Protein AF-V4Y0H3-F1 (afdb_monomer)

Radius of gyration: 27.34 Å; Cα contacts (8 Å, |Δi|>4): 198; chains: 1; bounding box: 73×101×38 Å

pLDDT: mean 78.34, std 15.77, range [44.75, 96.44]

Mean predicted aligned error: 13.71 Å

Solvent-accessible surface area (backbone atoms only — not comparable to full-atom values): 8461 Å² total; per-residue (Å²): 133,83,79,78,75,75,76,67,79,79,60,76,47,41,85,44,78,46,65,40,82,86,78,59,42,52,31,55,45,75,39,53,81,81,67,49,77,61,50,76,36,70,57,70,44,58,92,56,45,67,36,47,82,91,49,77,43,85,41,96,84,30,40,16,34,47,42,42,34,39,73,45,25,69,80,71,45,89,36,83,64,50,59,31,28,43,32,42,66,48,70,54,99,89,38,76,62,80,82,51,67,54,84,79,84,76,79,72,75,79,76,74,78,79,76,78,82,73,77,84,71,82,82,72,87,80,76,92,85,132

Secondary s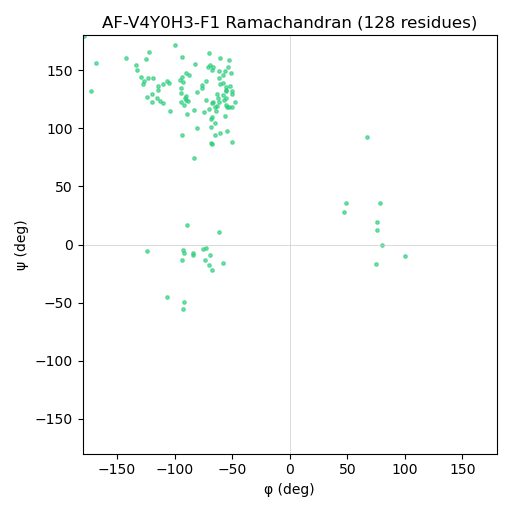tructure (DSSP, 8-state):
-----------S-EEEEEE-TTT--EEEEEE-TTPPEEEEESSPBTT--EE-TTS-TTSTT-SEEEEETTTSBTT-----S-EEEEEEPPEETTEEPPPPBP-------S-PSPPPPPPPPPPP-PPP--

Foldseek 3Di:
DDPPPPPPPPPQWDWDWDADPPPRAIFIATGHPPFAWDDKFLADFPPAAEDESPDPCVDPNHQWYKDQFQPRGDPSPPGPRRIIITGTFDDDPNDTDDTDHDDDDDPPPPDDDPDPDDPDDPDDDDDDDD

Structure (mmCIF, N/CA/C/O backbone):
data_AF-V4Y0H3-F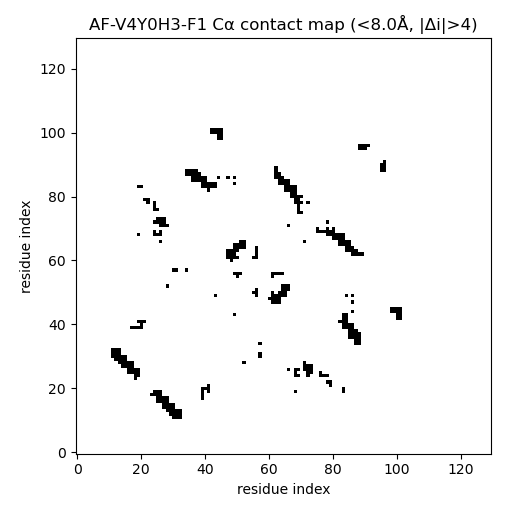1
#
_entry.id   AF-V4Y0H3-F1
#
loop_
_atom_site.group_PDB
_atom_site.id
_atom_site.type_symbol
_atom_site.label_atom_id
_atom_site.label_alt_id
_atom_site.label_comp_id
_atom_site.label_asym_id
_atom_site.label_entity_id
_atom_site.label_seq_id
_atom_site.pdbx_PDB_ins_code
_atom_site.Cartn_x
_atom_site.Cartn_y
_atom_site.Cartn_z
_atom_site.occupancy
_atom_site.B_iso_or_equiv
_atom_site.auth_seq_id
_atom_site.auth_comp_id
_atom_site.auth_asym_id
_atom_site.auth_atom_id
_atom_site.pdbx_PDB_model_num
ATOM 1 N N . MET A 1 1 ? -2.479 43.455 -11.623 1.00 47.72 1 MET A N 1
ATOM 2 C CA . MET A 1 1 ? -2.658 42.076 -12.118 1.00 47.72 1 MET A CA 1
ATOM 3 C C . MET A 1 1 ? -2.602 41.162 -10.905 1.00 47.72 1 MET A C 1
ATOM 5 O O . MET A 1 1 ? -1.520 41.024 -10.347 1.00 47.72 1 MET A O 1
ATOM 9 N N . PRO A 1 2 ? -3.741 40.672 -10.390 1.00 52.62 2 PRO A N 1
ATOM 10 C CA . PRO A 1 2 ? -3.728 39.744 -9.270 1.00 52.62 2 PRO A CA 1
ATOM 11 C C . PRO A 1 2 ? -3.104 38.430 -9.741 1.00 52.62 2 PRO A C 1
ATOM 13 O O . PRO A 1 2 ? -3.570 37.828 -10.706 1.00 52.62 2 PRO A O 1
ATOM 16 N N . VAL A 1 3 ? -2.025 38.011 -9.081 1.00 50.19 3 VAL A N 1
ATOM 17 C CA . VAL A 1 3 ? -1.524 36.643 -9.193 1.00 50.19 3 VAL A CA 1
ATOM 18 C C . VAL A 1 3 ? -2.621 35.773 -8.598 1.00 50.19 3 VAL A C 1
ATOM 20 O O . VAL A 1 3 ? -2.835 35.787 -7.386 1.00 50.19 3 VAL A O 1
ATOM 23 N N . ALA A 1 4 ? -3.376 35.097 -9.461 1.00 46.03 4 ALA A N 1
ATOM 24 C CA . ALA A 1 4 ? -4.304 34.065 -9.048 1.00 46.03 4 ALA A CA 1
ATOM 25 C C . ALA A 1 4 ? -3.472 32.980 -8.364 1.00 46.03 4 ALA A C 1
ATOM 27 O O . ALA A 1 4 ? -2.839 32.147 -9.009 1.00 46.03 4 ALA A O 1
ATOM 28 N N . ARG A 1 5 ? -3.409 33.055 -7.036 1.00 49.62 5 ARG A N 1
ATOM 29 C CA . ARG A 1 5 ? -2.937 31.971 -6.193 1.00 49.62 5 ARG A CA 1
ATOM 30 C C . ARG A 1 5 ? -3.969 30.871 -6.401 1.00 49.62 5 ARG A C 1
ATOM 32 O O . ARG A 1 5 ? -5.055 30.947 -5.835 1.00 49.62 5 ARG A O 1
ATOM 39 N N . LEU A 1 6 ? -3.678 29.963 -7.332 1.00 50.47 6 LEU A N 1
ATOM 40 C CA . LEU A 1 6 ? -4.463 28.764 -7.578 1.00 50.47 6 LEU A CA 1
ATOM 41 C C . LEU A 1 6 ? -4.566 28.040 -6.237 1.00 50.47 6 LEU A C 1
ATOM 43 O O . LEU A 1 6 ? -3.629 27.377 -5.799 1.00 50.47 6 LEU A O 1
ATOM 47 N N . LEU A 1 7 ? -5.685 28.247 -5.549 1.00 52.78 7 LEU A N 1
ATOM 48 C CA . LEU A 1 7 ? -6.157 27.342 -4.525 1.00 52.78 7 LEU A CA 1
ATOM 49 C C . LEU A 1 7 ? -6.553 26.088 -5.299 1.00 52.78 7 LEU A C 1
ATOM 51 O O . LEU A 1 7 ? -7.681 25.977 -5.776 1.00 52.78 7 LEU A O 1
ATOM 55 N N . LEU A 1 8 ? -5.581 25.201 -5.520 1.00 52.84 8 LEU A N 1
ATOM 56 C CA . LEU A 1 8 ? -5.884 23.808 -5.810 1.00 52.84 8 LEU A CA 1
ATOM 57 C C . LEU A 1 8 ? -6.857 23.368 -4.703 1.00 52.84 8 LEU A C 1
ATOM 59 O O . LEU A 1 8 ? -6.582 23.675 -3.537 1.00 52.84 8 LEU A O 1
ATOM 63 N N . PRO A 1 9 ? -8.008 22.751 -5.018 1.00 52.09 9 PRO A N 1
ATOM 64 C CA . PRO A 1 9 ? -8.809 22.133 -3.975 1.00 52.09 9 PRO A CA 1
ATOM 65 C C . PRO A 1 9 ? -7.867 21.175 -3.247 1.00 52.09 9 PRO A C 1
ATOM 67 O O . PRO A 1 9 ? -7.295 20.292 -3.879 1.00 52.09 9 PRO A O 1
ATOM 70 N N . VAL A 1 10 ? -7.627 21.399 -1.956 1.00 52.66 10 VAL A N 1
ATOM 71 C CA . VAL A 1 10 ? -6.983 20.386 -1.122 1.00 52.66 10 VAL A CA 1
ATOM 72 C C . VAL A 1 10 ? -8.011 19.268 -1.031 1.00 52.66 10 VAL A C 1
ATOM 74 O O . VAL A 1 10 ? -8.887 19.271 -0.175 1.00 52.66 10 VAL A O 1
ATOM 77 N N . THR A 1 11 ? -7.991 18.367 -2.005 1.00 58.31 11 THR A N 1
ATOM 78 C CA . THR A 1 11 ? -8.284 16.971 -1.725 1.00 58.31 11 THR A CA 1
ATOM 79 C C . THR A 1 11 ? -7.299 16.597 -0.628 1.00 58.31 11 THR A C 1
ATOM 81 O O . THR A 1 11 ? -6.110 16.853 -0.805 1.00 58.31 11 THR A O 1
ATOM 84 N N . ASP A 1 12 ? -7.760 16.069 0.503 1.00 76.88 12 ASP A N 1
ATOM 85 C CA . ASP A 1 12 ? -6.937 15.748 1.685 1.00 76.88 12 ASP A CA 1
ATOM 86 C C . ASP A 1 12 ? -5.842 14.695 1.404 1.00 76.88 12 ASP A C 1
ATOM 88 O O . ASP A 1 12 ? -5.205 14.191 2.304 1.00 76.88 12 ASP A O 1
ATOM 92 N N . ARG A 1 13 ? -5.595 14.358 0.138 1.00 85.38 13 ARG A N 1
ATOM 93 C CA . ARG A 1 13 ? -4.656 13.350 -0.323 1.00 85.38 13 ARG A CA 1
ATOM 94 C C . ARG A 1 13 ? -3.313 13.979 -0.689 1.00 85.38 13 ARG A C 1
ATOM 96 O O . ARG A 1 13 ? -3.247 15.059 -1.279 1.00 85.38 13 ARG A O 1
ATOM 103 N N . VAL A 1 14 ? -2.237 13.276 -0.364 1.00 89.69 14 VAL A N 1
ATOM 104 C CA . VAL A 1 14 ? -0.854 13.623 -0.678 1.00 89.69 14 VAL A CA 1
ATOM 105 C C . VAL A 1 14 ? -0.224 12.541 -1.564 1.00 89.69 14 VAL A C 1
ATOM 107 O O . VAL A 1 14 ? -0.493 11.353 -1.365 1.00 89.69 14 VAL A O 1
ATOM 110 N N . PRO A 1 15 ? 0.632 12.915 -2.533 1.00 90.56 15 PRO A N 1
ATOM 111 C CA . PRO A 1 15 ? 1.408 11.946 -3.297 1.00 90.56 15 PRO A CA 1
ATOM 112 C C . PRO A 1 15 ? 2.420 11.255 -2.383 1.00 90.56 15 PRO A C 1
ATOM 114 O O . PRO A 1 15 ? 3.279 11.912 -1.787 1.00 90.56 15 PRO A O 1
ATOM 117 N N . VAL A 1 16 ? 2.359 9.929 -2.313 1.00 92.12 16 VAL A N 1
ATOM 118 C CA . VAL A 1 16 ? 3.359 9.091 -1.646 1.00 92.12 16 VAL A CA 1
ATOM 119 C C . VAL A 1 16 ? 3.911 8.082 -2.637 1.00 92.12 16 VAL A C 1
ATOM 121 O O . VAL A 1 16 ? 3.191 7.576 -3.494 1.00 92.12 16 VAL A O 1
ATOM 124 N N . THR A 1 17 ? 5.207 7.803 -2.527 1.00 91.56 17 THR A N 1
ATOM 125 C CA . THR A 1 17 ? 5.901 6.872 -3.414 1.00 91.56 17 THR A CA 1
ATOM 126 C C . THR A 1 17 ? 6.225 5.562 -2.709 1.00 91.56 17 THR A C 1
ATOM 128 O O . THR A 1 17 ? 6.627 5.554 -1.545 1.00 91.56 17 THR A O 1
ATOM 131 N N . TYR A 1 18 ? 6.074 4.456 -3.433 1.00 92.44 18 TYR A N 1
ATOM 132 C CA . TYR A 1 18 ? 6.344 3.103 -2.955 1.00 92.44 18 TYR A CA 1
ATOM 133 C C . TYR A 1 18 ? 7.247 2.359 -3.927 1.00 92.44 18 TYR A C 1
ATOM 135 O O . TYR A 1 18 ? 7.132 2.504 -5.142 1.00 92.44 18 TYR A O 1
ATOM 143 N N . HIS A 1 19 ? 8.134 1.529 -3.384 1.00 92.69 19 HIS A N 1
ATOM 144 C CA . HIS A 1 19 ? 9.040 0.717 -4.185 1.00 92.69 19 HIS A CA 1
ATOM 145 C C . HIS A 1 19 ? 8.456 -0.670 -4.426 1.00 92.69 19 HIS A C 1
ATOM 147 O O . HIS A 1 19 ? 8.089 -1.369 -3.481 1.00 92.69 19 HIS A O 1
ATOM 153 N N . CYS A 1 20 ? 8.451 -1.097 -5.686 1.00 92.06 20 CYS A N 1
ATOM 154 C CA . CYS A 1 20 ? 8.140 -2.467 -6.046 1.00 92.06 20 CYS A CA 1
ATOM 155 C C . CYS A 1 20 ? 9.177 -3.414 -5.407 1.00 92.06 20 CYS A C 1
ATOM 157 O O . CYS A 1 20 ? 10.372 -3.297 -5.700 1.00 92.06 20 CYS A O 1
ATOM 159 N N . PRO A 1 21 ? 8.757 -4.398 -4.594 1.00 91.75 21 PRO A N 1
ATOM 160 C CA . PRO A 1 21 ? 9.668 -5.329 -3.926 1.00 91.75 21 PRO A CA 1
ATOM 161 C C . PRO A 1 21 ? 10.362 -6.307 -4.889 1.00 91.75 21 PRO A C 1
ATOM 163 O O . PRO A 1 21 ? 11.269 -7.028 -4.479 1.00 91.75 21 PRO A O 1
ATOM 166 N N . ARG A 1 22 ? 9.950 -6.353 -6.166 1.00 89.00 22 ARG A N 1
ATOM 167 C CA . ARG A 1 22 ? 10.535 -7.227 -7.195 1.00 89.00 22 ARG A CA 1
ATOM 168 C C . ARG A 1 22 ? 11.664 -6.562 -7.977 1.00 89.00 22 ARG A C 1
ATOM 170 O O . ARG A 1 22 ? 12.719 -7.164 -8.134 1.00 89.00 22 ARG A O 1
ATOM 177 N N . CYS A 1 23 ? 11.443 -5.350 -8.487 1.00 91.00 23 CYS A N 1
ATOM 178 C CA . CYS A 1 23 ? 12.394 -4.670 -9.377 1.00 91.00 23 CYS A CA 1
ATOM 179 C C . CYS A 1 23 ? 12.843 -3.284 -8.889 1.00 91.00 23 CYS A C 1
ATOM 181 O O . CYS A 1 23 ? 13.716 -2.681 -9.506 1.00 91.00 23 CYS A O 1
ATOM 183 N N . GLY A 1 24 ? 12.271 -2.765 -7.797 1.00 88.62 24 GLY A N 1
ATOM 184 C CA . GLY A 1 24 ? 12.613 -1.456 -7.234 1.00 88.62 24 GLY A CA 1
ATOM 185 C C . GLY A 1 24 ? 11.979 -0.249 -7.934 1.00 88.62 24 GLY A C 1
ATOM 186 O O . GLY A 1 24 ? 12.201 0.876 -7.481 1.00 88.62 24 GLY A O 1
ATOM 187 N N . ALA A 1 25 ? 11.184 -0.461 -8.993 1.00 90.44 25 ALA A N 1
ATOM 188 C CA . ALA A 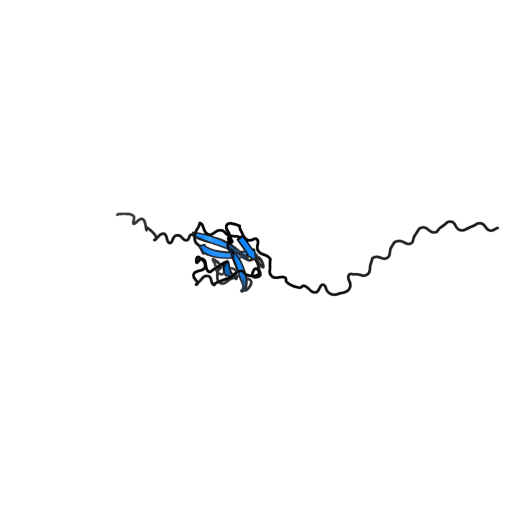1 25 ? 10.431 0.602 -9.662 1.00 90.44 25 ALA A CA 1
ATOM 189 C C . ALA A 1 25 ? 9.521 1.357 -8.678 1.00 90.44 25 ALA A C 1
ATOM 191 O O . ALA A 1 25 ? 9.056 0.785 -7.690 1.00 90.44 25 ALA A O 1
ATOM 192 N N . VAL A 1 26 ? 9.289 2.644 -8.942 1.00 90.25 26 VAL A N 1
ATOM 193 C CA . VAL A 1 26 ? 8.595 3.551 -8.018 1.00 90.25 26 VAL A CA 1
ATOM 194 C C . VAL A 1 26 ? 7.168 3.807 -8.491 1.00 90.25 26 VAL A C 1
ATOM 196 O O . VAL A 1 26 ? 6.969 4.432 -9.532 1.00 90.25 26 VAL A O 1
ATOM 199 N N . ALA A 1 27 ? 6.188 3.355 -7.711 1.00 89.25 27 ALA A N 1
ATOM 200 C CA . ALA A 1 27 ? 4.784 3.717 -7.884 1.00 89.25 27 ALA A CA 1
ATOM 201 C C . ALA A 1 27 ? 4.439 4.970 -7.077 1.00 89.25 27 ALA A C 1
ATOM 203 O O . ALA A 1 27 ? 5.006 5.178 -6.002 1.00 89.25 27 ALA A O 1
ATOM 204 N N . GLU A 1 28 ? 3.512 5.786 -7.576 1.00 88.88 28 GLU A N 1
ATOM 205 C CA . GLU A 1 28 ? 2.965 6.939 -6.854 1.00 88.88 28 GLU A CA 1
ATOM 206 C C . GLU A 1 28 ? 1.480 6.707 -6.557 1.00 88.88 28 GLU A C 1
ATOM 208 O O . GLU A 1 28 ? 0.716 6.338 -7.443 1.00 88.88 28 GLU A O 1
ATOM 213 N N . LEU A 1 29 ? 1.065 6.960 -5.316 1.00 90.50 29 LEU A N 1
ATOM 214 C CA . LEU A 1 29 ? -0.321 6.853 -4.866 1.00 90.50 29 LEU A CA 1
ATOM 215 C C . LEU A 1 29 ? -0.756 8.150 -4.175 1.00 90.50 29 LEU A C 1
ATOM 217 O O . LEU A 1 29 ? -0.010 8.717 -3.377 1.00 90.50 29 LEU A O 1
ATOM 221 N N . GLN A 1 30 ? -1.978 8.603 -4.453 1.00 90.00 30 GLN A N 1
ATOM 222 C CA . GLN A 1 30 ? -2.568 9.806 -3.854 1.00 90.00 30 GLN A CA 1
ATOM 223 C C . GLN A 1 30 ? -3.395 9.449 -2.617 1.00 90.00 30 GLN A C 1
ATOM 225 O O . GLN A 1 30 ? -4.571 9.149 -2.756 1.00 90.00 30 GLN A O 1
ATOM 230 N N . ARG A 1 31 ? -2.846 9.504 -1.405 1.00 91.44 31 ARG A N 1
ATOM 231 C CA . ARG A 1 31 ? -3.532 9.004 -0.192 1.00 91.44 31 ARG A CA 1
ATOM 232 C C . ARG A 1 31 ? -3.668 10.032 0.921 1.00 91.44 31 ARG A C 1
ATOM 234 O O . ARG A 1 31 ? -2.878 10.968 0.986 1.00 91.44 31 ARG A O 1
ATOM 241 N N . ASP A 1 32 ? -4.598 9.810 1.834 1.00 89.62 32 ASP A N 1
ATOM 242 C CA . ASP A 1 32 ? -4.734 10.548 3.084 1.00 89.62 32 ASP A CA 1
ATOM 243 C C . ASP A 1 32 ? -3.412 10.508 3.897 1.00 89.62 32 ASP A C 1
ATOM 245 O O . ASP A 1 32 ? -2.782 9.447 4.037 1.00 89.62 32 ASP A O 1
ATOM 249 N N . PRO A 1 33 ? -2.934 11.657 4.412 1.00 89.44 33 PRO A N 1
ATOM 250 C CA . PRO A 1 33 ? -1.671 11.770 5.135 1.00 89.44 33 PRO A CA 1
ATOM 251 C C . PRO A 1 33 ? -1.690 11.098 6.514 1.00 89.44 33 PRO A C 1
ATOM 253 O O . PRO A 1 33 ? -0.621 10.860 7.081 1.00 89.44 33 PRO A O 1
ATOM 256 N N . TYR A 1 34 ? -2.864 10.813 7.075 1.00 86.38 34 TYR A N 1
ATOM 257 C CA . TYR A 1 34 ? -3.055 10.124 8.351 1.00 86.38 34 TYR A CA 1
ATOM 258 C C . TYR A 1 34 ? -3.248 8.616 8.194 1.00 86.38 34 TYR A C 1
ATOM 260 O O . TYR A 1 34 ? -3.120 7.889 9.184 1.00 86.38 34 TYR A O 1
ATOM 268 N N . LEU A 1 35 ? -3.496 8.129 6.976 1.00 89.75 35 LEU A N 1
ATOM 269 C CA . LEU A 1 35 ? -3.542 6.701 6.697 1.00 89.75 35 LEU A CA 1
ATOM 270 C C . LEU A 1 35 ? -2.151 6.091 6.912 1.00 89.75 35 LEU A C 1
ATOM 272 O O . LEU A 1 35 ? -1.169 6.479 6.271 1.00 89.75 35 LEU A O 1
ATOM 276 N N . ALA A 1 36 ? -2.055 5.163 7.863 1.00 91.69 36 ALA A N 1
ATOM 277 C CA . ALA A 1 36 ? -0.788 4.587 8.289 1.00 91.69 36 ALA A CA 1
ATOM 278 C C . ALA A 1 36 ? -0.445 3.334 7.477 1.00 91.69 36 ALA A C 1
ATOM 280 O O . ALA A 1 36 ? -1.216 2.374 7.438 1.00 91.69 36 ALA A O 1
ATOM 281 N N . ASP A 1 37 ? 0.752 3.317 6.890 1.00 93.06 37 ASP A N 1
ATOM 282 C CA . ASP A 1 37 ? 1.264 2.149 6.177 1.00 93.06 37 ASP A CA 1
ATOM 283 C C . ASP A 1 37 ? 1.729 1.072 7.162 1.00 93.06 37 ASP A C 1
ATOM 285 O O . ASP A 1 37 ? 2.423 1.348 8.146 1.00 93.06 37 ASP A O 1
ATOM 289 N N . GLN A 1 38 ? 1.388 -0.175 6.867 1.00 92.06 38 GLN A N 1
ATOM 290 C CA . GLN A 1 38 ? 1.877 -1.348 7.580 1.00 92.06 38 GLN A CA 1
ATOM 291 C C . GLN A 1 38 ? 3.120 -1.921 6.899 1.00 92.06 38 GLN A C 1
ATOM 293 O O . GLN A 1 38 ? 4.150 -2.114 7.545 1.00 92.06 38 GLN A O 1
ATOM 298 N N . SER A 1 39 ? 3.007 -2.232 5.607 1.00 92.75 39 SER A N 1
ATOM 299 C CA . SER A 1 39 ? 4.042 -2.927 4.840 1.00 92.75 39 SER A CA 1
ATOM 300 C C . SER A 1 39 ? 3.760 -2.882 3.342 1.00 92.75 39 SER A C 1
ATOM 302 O O . SER A 1 39 ? 2.607 -2.793 2.924 1.00 92.75 39 SER A O 1
ATOM 304 N N . VAL A 1 40 ? 4.820 -3.025 2.544 1.00 94.31 40 VAL A N 1
ATOM 305 C CA . VAL A 1 40 ? 4.745 -3.264 1.097 1.00 94.31 40 VAL A CA 1
ATOM 306 C C . VAL A 1 40 ? 5.268 -4.668 0.812 1.00 94.31 40 VAL A C 1
ATOM 308 O O . VAL A 1 40 ? 6.399 -4.986 1.185 1.00 94.31 40 VAL A O 1
ATOM 311 N N . THR A 1 41 ? 4.463 -5.509 0.167 1.00 92.81 41 THR A N 1
ATOM 312 C CA . THR A 1 41 ? 4.766 -6.930 -0.051 1.00 92.81 41 THR A CA 1
ATOM 313 C C . THR A 1 41 ? 4.515 -7.360 -1.500 1.00 92.81 41 THR A C 1
ATOM 315 O O . THR A 1 41 ? 3.654 -6.804 -2.180 1.00 92.81 41 THR A O 1
ATOM 318 N N . PRO A 1 42 ? 5.264 -8.353 -2.017 1.00 92.62 42 PRO A N 1
ATOM 319 C CA . PRO A 1 42 ? 5.024 -8.907 -3.353 1.00 92.62 42 PRO A CA 1
ATOM 320 C C . PRO A 1 42 ? 3.776 -9.799 -3.431 1.00 92.62 42 PRO A C 1
ATOM 322 O O . PRO A 1 42 ? 3.353 -10.144 -4.528 1.00 92.62 42 PRO A O 1
ATOM 325 N N . TYR A 1 43 ? 3.222 -10.193 -2.285 1.00 89.69 43 TYR A N 1
ATOM 326 C CA . TYR A 1 43 ? 2.067 -11.079 -2.155 1.00 89.69 43 TYR A CA 1
ATOM 327 C C . TYR A 1 43 ? 1.077 -10.486 -1.142 1.00 89.69 43 TYR A C 1
ATOM 329 O O . TYR A 1 43 ? 1.518 -9.727 -0.267 1.00 89.69 43 TYR A O 1
ATOM 337 N N . PRO A 1 44 ? -0.223 -10.812 -1.236 1.00 91.00 44 PRO A N 1
ATOM 338 C CA . PRO A 1 44 ? -1.210 -10.354 -0.265 1.00 91.00 44 PRO A CA 1
ATOM 339 C C . PRO A 1 44 ? -0.958 -10.972 1.121 1.00 91.00 44 PRO A C 1
ATOM 341 O O . PRO A 1 44 ? -0.379 -12.053 1.252 1.00 91.00 44 PRO A O 1
ATOM 344 N N . LEU A 1 45 ? -1.371 -10.262 2.170 1.00 89.25 45 LEU A N 1
ATOM 345 C CA . LEU A 1 45 ? -1.326 -10.750 3.550 1.00 89.25 45 LEU A CA 1
ATOM 346 C C . LEU A 1 45 ? -2.606 -11.522 3.879 1.00 89.25 45 LEU A C 1
ATOM 348 O O . LEU A 1 45 ? -3.693 -11.182 3.404 1.00 89.25 45 LEU A O 1
ATOM 352 N N . ALA A 1 46 ? -2.483 -12.559 4.708 1.00 88.50 46 ALA A N 1
ATOM 353 C CA . ALA A 1 46 ? -3.597 -13.441 5.025 1.00 88.50 46 ALA A CA 1
ATOM 354 C C . ALA A 1 46 ? -4.708 -12.668 5.749 1.00 88.50 46 ALA A C 1
ATOM 356 O O . ALA A 1 46 ? -4.505 -12.140 6.842 1.00 88.50 46 ALA A O 1
ATOM 357 N N . GLY A 1 47 ? -5.902 -12.620 5.155 1.00 87.69 47 GLY A N 1
ATOM 358 C CA . GLY A 1 47 ? -7.051 -11.928 5.744 1.00 87.69 47 GLY A CA 1
ATOM 359 C C . GLY A 1 47 ? -7.005 -10.399 5.645 1.00 87.69 47 GLY A C 1
ATOM 360 O O . GLY A 1 47 ? -7.698 -9.746 6.424 1.00 87.69 47 GLY A O 1
ATOM 361 N N . TRP A 1 48 ? -6.204 -9.838 4.731 1.00 92.19 48 TRP A N 1
ATOM 362 C CA . TRP A 1 48 ? -6.295 -8.438 4.300 1.00 92.19 48 TRP A CA 1
ATOM 363 C C . TRP A 1 48 ? -7.167 -8.330 3.045 1.00 92.19 48 TRP A C 1
ATOM 365 O O . TRP A 1 48 ? -7.006 -9.101 2.097 1.00 92.19 48 TRP A O 1
ATOM 375 N N . HIS A 1 49 ? -8.071 -7.356 3.023 1.00 93.56 49 HIS A N 1
ATOM 376 C CA . HIS A 1 49 ? -8.846 -6.989 1.845 1.00 93.56 49 HIS A CA 1
ATOM 377 C C . HIS A 1 49 ? -8.144 -5.875 1.054 1.00 93.56 49 HIS A C 1
ATOM 379 O O . HIS A 1 49 ? -7.921 -4.783 1.573 1.00 93.56 49 HIS A O 1
ATOM 385 N N . TYR A 1 50 ? -7.801 -6.150 -0.207 1.00 93.62 50 TYR A N 1
ATOM 386 C CA . TYR A 1 50 ? -7.130 -5.201 -1.099 1.00 93.62 50 TYR A CA 1
ATOM 387 C C . TYR A 1 50 ? -8.068 -4.747 -2.212 1.00 93.62 50 TYR A C 1
ATOM 389 O O . TYR A 1 50 ? -8.737 -5.580 -2.824 1.00 93.62 50 TYR A O 1
ATOM 397 N N . VAL A 1 51 ? -8.047 -3.452 -2.519 1.00 96.44 51 VAL A N 1
ATOM 398 C CA . VAL A 1 51 ? -8.795 -2.850 -3.636 1.00 96.44 51 VAL A CA 1
ATOM 399 C C . VAL A 1 51 ? -7.848 -2.135 -4.609 1.00 96.44 51 VAL A C 1
ATOM 401 O O . VAL A 1 51 ? -6.674 -1.929 -4.292 1.00 96.44 51 VAL A O 1
ATOM 404 N N . GLY A 1 52 ? -8.317 -1.801 -5.810 1.00 92.31 52 GLY A N 1
ATOM 405 C CA . GLY A 1 52 ? -7.544 -1.063 -6.816 1.00 92.31 52 GLY A CA 1
ATOM 406 C C . GLY A 1 52 ? -7.287 0.403 -6.449 1.00 92.31 52 GLY A C 1
ATOM 407 O O . GLY A 1 52 ? -7.933 0.970 -5.567 1.00 92.31 52 GLY A O 1
ATOM 408 N N . THR A 1 53 ? -6.349 1.047 -7.150 1.00 90.75 53 THR A N 1
ATOM 409 C CA . THR A 1 53 ? -6.039 2.483 -6.978 1.00 90.75 53 THR A CA 1
ATOM 410 C C . THR A 1 53 ? -7.179 3.398 -7.436 1.00 90.75 53 THR A C 1
ATOM 412 O O . THR A 1 53 ? -7.278 4.544 -6.995 1.00 90.75 53 THR A O 1
ATOM 415 N N . ASP A 1 54 ? -8.050 2.890 -8.305 1.00 87.50 54 ASP A N 1
ATOM 416 C CA . ASP A 1 54 ? -9.273 3.524 -8.794 1.00 87.50 54 ASP A CA 1
ATOM 417 C C . ASP A 1 54 ? -10.493 3.341 -7.869 1.00 87.50 54 ASP A C 1
ATOM 419 O O . ASP A 1 54 ? -11.527 3.981 -8.080 1.00 87.50 54 ASP A O 1
ATOM 423 N N . GLU A 1 55 ? -10.365 2.522 -6.824 1.00 90.81 55 GLU A N 1
ATOM 424 C CA . GLU A 1 55 ? -11.403 2.267 -5.825 1.00 90.81 55 GLU A CA 1
ATOM 425 C C . GLU A 1 55 ? -11.182 3.086 -4.540 1.00 90.81 55 GLU A C 1
ATOM 427 O O . GLU A 1 55 ? -10.159 3.750 -4.348 1.00 90.81 55 GLU A O 1
ATOM 432 N N . ASP A 1 56 ? -12.163 3.059 -3.633 1.00 89.12 56 ASP A N 1
ATOM 433 C CA . ASP A 1 56 ? -12.083 3.771 -2.354 1.00 89.12 56 ASP A CA 1
ATOM 434 C C . ASP A 1 56 ? -11.311 2.964 -1.297 1.00 89.12 56 ASP A C 1
ATOM 436 O O . ASP A 1 56 ? -11.887 2.380 -0.380 1.00 89.12 56 ASP A O 1
ATOM 440 N N . TYR A 1 57 ? -9.984 2.914 -1.437 1.00 91.00 57 TYR A N 1
ATOM 441 C CA . TYR A 1 57 ? -9.087 2.229 -0.492 1.00 91.00 57 TYR A CA 1
ATOM 442 C C . TYR A 1 57 ? -8.913 2.948 0.854 1.00 91.00 57 TYR A C 1
ATOM 444 O O . TYR A 1 57 ? -8.189 2.456 1.715 1.00 91.00 57 TYR A O 1
ATOM 452 N N . GLU A 1 58 ? -9.512 4.126 1.035 1.00 88.19 58 GLU A N 1
ATOM 453 C CA . GLU A 1 58 ? -9.467 4.880 2.296 1.00 88.19 58 GLU A CA 1
ATOM 454 C C . GLU A 1 58 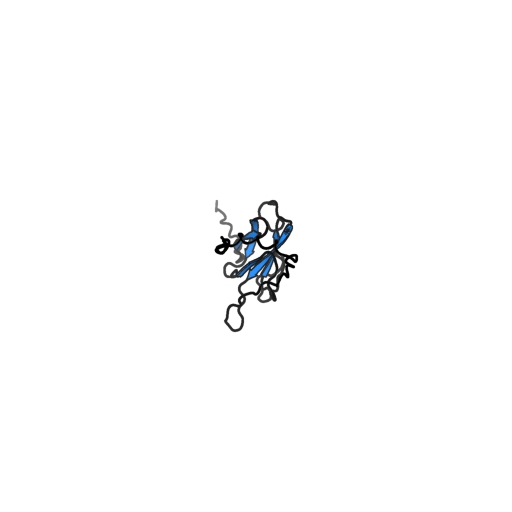? -10.669 4.564 3.201 1.00 88.19 58 GLU A C 1
ATOM 456 O O . GLU A 1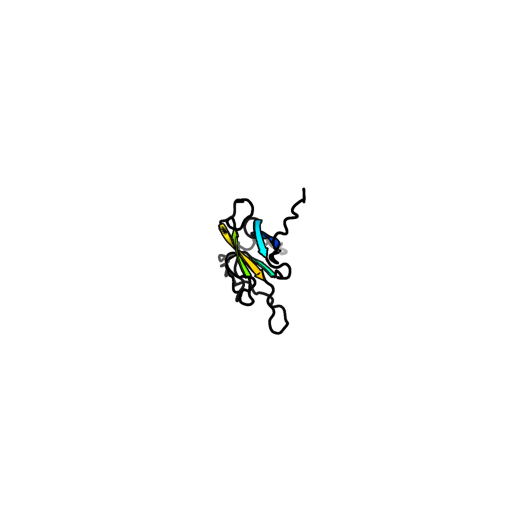 58 ? -10.733 5.048 4.331 1.00 88.19 58 GLU A O 1
ATOM 461 N N . SER A 1 59 ? -11.616 3.757 2.709 1.00 88.81 59 SER A N 1
ATOM 462 C CA . SER A 1 59 ? -12.739 3.235 3.487 1.00 88.81 59 SER A CA 1
ATOM 463 C C . SER A 1 59 ? -12.271 2.255 4.568 1.00 88.81 59 SER A C 1
ATOM 465 O O . SER A 1 59 ? -11.321 1.500 4.368 1.00 88.81 59 SER A O 1
ATOM 467 N N . ASP A 1 60 ? -13.015 2.181 5.676 1.00 85.44 60 ASP A N 1
ATOM 468 C CA . ASP A 1 60 ? -12.833 1.177 6.734 1.00 85.44 60 ASP A CA 1
ATOM 469 C C . ASP A 1 60 ? -12.961 -0.282 6.232 1.00 85.44 60 ASP A C 1
ATOM 471 O O . ASP A 1 60 ? -12.549 -1.210 6.927 1.00 85.44 60 ASP A O 1
ATOM 475 N N . ASP A 1 61 ? -13.531 -0.499 5.041 1.00 88.44 61 ASP A N 1
ATOM 476 C CA . ASP A 1 61 ? -13.672 -1.820 4.409 1.00 88.44 61 ASP A CA 1
ATOM 477 C C . ASP A 1 61 ? -12.420 -2.270 3.621 1.00 88.44 61 ASP A C 1
ATOM 479 O O . ASP A 1 61 ? -12.364 -3.409 3.146 1.00 88.44 61 ASP A O 1
ATOM 483 N N . ALA A 1 62 ? -11.428 -1.395 3.431 1.00 92.88 62 ALA A N 1
ATOM 484 C CA . ALA A 1 62 ? -10.198 -1.689 2.698 1.00 92.88 62 ALA A CA 1
ATOM 485 C C . ALA A 1 62 ? -8.996 -1.757 3.650 1.00 92.88 62 ALA A C 1
ATOM 487 O O . ALA A 1 62 ? -8.645 -0.790 4.321 1.00 92.88 62 ALA A O 1
ATOM 488 N N . ASP A 1 63 ? -8.307 -2.899 3.670 1.00 93.81 63 ASP A N 1
ATOM 489 C CA . ASP A 1 63 ? -7.101 -3.087 4.481 1.00 93.81 63 ASP A CA 1
ATOM 490 C C . ASP A 1 63 ? -5.813 -2.743 3.711 1.00 93.81 63 ASP A C 1
ATOM 492 O O . ASP A 1 63 ? -4.712 -2.752 4.271 1.00 93.81 63 ASP A O 1
ATOM 496 N N . GLY A 1 64 ? -5.918 -2.472 2.412 1.00 94.19 64 GLY A N 1
ATOM 497 C CA . GLY A 1 64 ? -4.783 -2.181 1.553 1.00 94.19 64 GLY A CA 1
ATOM 498 C C . GLY A 1 64 ? -5.177 -1.881 0.114 1.00 94.19 64 GLY A C 1
ATOM 499 O O . GLY A 1 64 ? -6.342 -1.950 -0.277 1.00 94.19 64 GLY A O 1
ATOM 500 N N . VAL A 1 65 ? -4.164 -1.593 -0.695 1.00 95.38 65 VAL A N 1
ATOM 501 C CA . VAL A 1 65 ? -4.300 -1.318 -2.127 1.00 95.38 65 VAL A CA 1
ATOM 502 C C . VAL A 1 65 ? -3.370 -2.217 -2.937 1.00 95.38 65 VAL A C 1
ATOM 504 O O . VAL A 1 65 ? -2.230 -2.488 -2.535 1.00 95.38 65 VAL A O 1
ATOM 507 N N . VAL A 1 66 ? -3.861 -2.694 -4.078 1.00 95.19 66 VAL A N 1
ATOM 508 C CA . VAL A 1 66 ? -3.048 -3.387 -5.081 1.00 95.19 66 VAL A CA 1
ATOM 509 C C . VAL A 1 66 ? -2.485 -2.374 -6.076 1.00 95.19 66 VAL A C 1
ATOM 511 O O . VAL A 1 66 ? -3.213 -1.563 -6.639 1.00 95.19 66 VAL A O 1
ATOM 514 N N . LEU A 1 67 ? -1.171 -2.421 -6.279 1.00 92.56 67 LEU A N 1
ATOM 515 C CA . LEU A 1 67 ? -0.419 -1.557 -7.184 1.00 92.56 67 LEU A CA 1
ATOM 516 C C . LEU A 1 67 ? 0.170 -2.417 -8.306 1.00 92.56 67 LEU A C 1
ATOM 518 O O . LEU A 1 67 ? 0.876 -3.389 -8.045 1.00 92.56 67 LEU A O 1
ATOM 522 N N . ALA A 1 68 ? -0.081 -2.063 -9.559 1.00 90.31 68 ALA A N 1
ATOM 523 C CA . ALA A 1 68 ? 0.511 -2.682 -10.734 1.00 90.31 68 ALA A CA 1
ATOM 524 C C . ALA A 1 68 ? 1.830 -1.982 -11.105 1.00 90.31 68 ALA A C 1
ATOM 526 O O . ALA A 1 68 ? 1.881 -0.829 -11.547 1.00 90.31 68 ALA A O 1
ATOM 527 N N . CYS A 1 69 ? 2.939 -2.707 -10.944 1.00 88.50 69 CYS A N 1
ATOM 528 C CA . CYS A 1 69 ? 4.273 -2.192 -11.235 1.00 88.50 69 CYS A CA 1
ATOM 529 C C . CYS A 1 69 ? 4.444 -1.874 -12.731 1.00 88.50 69 CYS A C 1
ATOM 531 O O . CYS A 1 69 ? 4.460 -2.780 -13.564 1.00 88.50 69 CYS A O 1
ATOM 533 N N . GLY A 1 70 ? 4.634 -0.595 -13.062 1.00 77.50 70 GLY A N 1
ATOM 534 C CA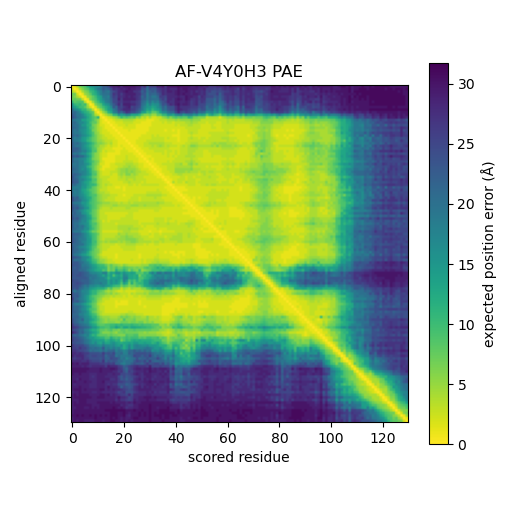 . GLY A 1 70 ? 4.766 -0.096 -14.438 1.00 77.50 70 GLY A CA 1
ATOM 535 C C . GLY A 1 70 ? 3.492 0.540 -15.003 1.00 77.50 70 GLY A C 1
ATOM 536 O O . GLY A 1 70 ? 3.555 1.154 -16.061 1.00 77.50 70 GLY A O 1
ATOM 537 N N . VAL A 1 71 ? 2.354 0.404 -14.312 1.00 74.25 71 VAL A N 1
ATOM 538 C CA . VAL A 1 71 ? 1.081 1.054 -14.676 1.00 74.25 71 VAL A CA 1
ATOM 539 C C . VAL A 1 71 ? 0.783 2.199 -13.711 1.00 74.25 71 VAL A C 1
ATOM 541 O O . VAL A 1 71 ? 0.480 3.305 -14.146 1.00 74.25 71 VAL A O 1
ATOM 544 N N . ASP A 1 72 ? 0.964 1.966 -12.408 1.00 68.75 72 ASP A N 1
ATOM 545 C CA . ASP A 1 72 ? 0.798 2.976 -11.350 1.00 68.75 72 ASP A CA 1
ATOM 546 C C . ASP A 1 72 ? 2.098 3.763 -11.067 1.00 68.75 72 ASP A C 1
ATOM 548 O O . ASP A 1 72 ? 2.274 4.375 -10.009 1.00 68.75 72 ASP A O 1
ATOM 552 N N . THR A 1 73 ? 3.070 3.711 -11.983 1.00 62.06 73 THR A N 1
ATOM 553 C CA . THR A 1 73 ? 4.381 4.353 -11.829 1.00 62.06 73 THR A CA 1
ATOM 554 C C . THR A 1 73 ? 4.408 5.745 -12.438 1.00 62.06 73 THR A C 1
ATOM 556 O O . THR A 1 73 ? 3.876 6.014 -13.515 1.00 62.06 73 THR A O 1
ATOM 559 N N . ARG A 1 74 ? 5.078 6.662 -11.738 1.00 56.56 74 ARG A N 1
ATOM 560 C CA . ARG A 1 74 ? 5.406 7.974 -12.287 1.00 56.56 74 ARG A CA 1
ATOM 561 C C . ARG A 1 74 ? 6.516 7.778 -13.329 1.00 56.56 74 ARG A C 1
ATOM 563 O O . ARG A 1 74 ? 7.546 7.193 -13.007 1.00 56.56 74 ARG A O 1
ATOM 570 N N . ASP A 1 75 ? 6.271 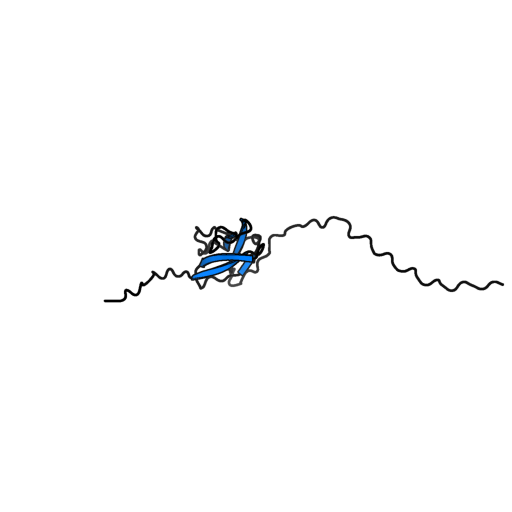8.241 -14.558 1.00 53.88 75 ASP A N 1
ATOM 571 C CA . ASP A 1 75 ? 7.193 8.225 -15.712 1.00 53.88 75 ASP A CA 1
ATOM 572 C C . ASP A 1 75 ? 7.365 6.895 -16.480 1.00 53.88 75 ASP A C 1
ATOM 574 O O . ASP A 1 75 ? 8.469 6.633 -16.956 1.00 53.88 75 ASP A O 1
ATOM 578 N N . ASP A 1 76 ? 6.318 6.064 -16.635 1.00 54.91 76 ASP A N 1
ATOM 579 C CA . ASP A 1 76 ? 6.342 4.857 -17.504 1.00 54.91 76 ASP A CA 1
ATOM 580 C C . ASP A 1 76 ? 7.601 3.983 -17.291 1.00 54.91 76 ASP A C 1
ATOM 582 O O . ASP A 1 76 ? 8.112 3.340 -18.211 1.00 54.91 76 ASP A O 1
ATOM 586 N N . ALA A 1 77 ? 8.165 4.024 -16.077 1.00 59.50 77 ALA A N 1
ATOM 587 C CA . ALA A 1 77 ? 9.419 3.360 -15.762 1.00 59.50 77 ALA A CA 1
ATOM 588 C C . ALA A 1 77 ? 9.239 1.860 -15.994 1.00 59.50 77 ALA A C 1
ATOM 590 O O . ALA A 1 77 ? 8.197 1.336 -15.596 1.00 59.50 77 ALA A O 1
ATOM 591 N N . ASP A 1 78 ? 10.234 1.193 -16.600 1.00 69.12 78 ASP A N 1
ATOM 592 C CA . ASP A 1 78 ? 10.235 -0.248 -16.893 1.00 69.12 78 ASP A CA 1
ATOM 593 C C . ASP A 1 78 ? 9.869 -1.068 -15.639 1.00 69.12 78 ASP A C 1
ATOM 595 O O . ASP A 1 78 ? 10.714 -1.463 -14.829 1.00 69.12 78 ASP A O 1
ATOM 599 N N . GLY A 1 79 ? 8.570 -1.279 -15.445 1.00 77.50 79 GLY A N 1
ATOM 600 C CA . GLY A 1 79 ? 8.004 -2.063 -14.366 1.00 77.50 79 GLY A CA 1
ATOM 601 C C . GLY A 1 79 ? 8.053 -3.536 -14.727 1.00 77.50 79 GLY A C 1
ATOM 602 O O . GLY A 1 79 ? 8.065 -3.917 -15.896 1.00 77.50 79 GLY A O 1
ATOM 603 N N . CYS A 1 80 ? 8.064 -4.400 -13.718 1.00 87.12 80 CYS A N 1
ATOM 604 C CA . CYS A 1 80 ? 8.022 -5.839 -13.960 1.00 87.12 80 CYS A CA 1
ATOM 605 C C . CYS A 1 80 ? 6.631 -6.348 -14.379 1.00 87.12 80 CYS A C 1
ATOM 607 O O . CYS A 1 80 ? 6.498 -7.540 -14.628 1.00 87.12 80 CYS A O 1
ATOM 609 N N . GLY A 1 81 ? 5.598 -5.496 -14.413 1.00 86.25 81 GLY A N 1
ATOM 610 C CA . GLY A 1 81 ? 4.213 -5.867 -14.736 1.00 86.25 81 GLY A CA 1
ATOM 611 C C . GLY A 1 81 ? 3.480 -6.613 -13.617 1.00 86.25 81 GLY A C 1
ATOM 612 O O . GLY A 1 81 ? 2.255 -6.667 -13.615 1.00 86.25 81 GLY A O 1
ATOM 613 N N . GLU A 1 82 ? 4.219 -7.152 -12.650 1.00 90.12 82 GLU A N 1
ATOM 614 C CA . GLU A 1 82 ? 3.650 -7.857 -11.505 1.00 90.12 82 GLU A CA 1
ATOM 615 C C . GLU A 1 82 ? 2.975 -6.893 -10.513 1.00 90.12 82 GLU A C 1
ATOM 617 O O . GLU A 1 82 ? 3.516 -5.811 -10.232 1.00 90.12 82 GLU A O 1
ATOM 622 N N . PRO A 1 83 ? 1.827 -7.288 -9.933 1.00 92.81 83 PRO A N 1
ATOM 623 C CA . PRO A 1 83 ? 1.214 -6.540 -8.855 1.00 92.81 83 PRO A CA 1
ATOM 624 C C . PRO A 1 83 ? 2.052 -6.645 -7.578 1.00 92.81 83 PRO A C 1
ATOM 626 O O . PRO A 1 83 ? 2.778 -7.613 -7.339 1.00 92.81 83 PRO A O 1
ATOM 629 N N . PHE A 1 84 ? 1.923 -5.642 -6.728 1.00 93.56 84 PHE A N 1
ATOM 630 C CA . PHE A 1 84 ? 2.410 -5.663 -5.362 1.00 93.56 84 PHE A CA 1
ATOM 631 C C . PHE A 1 84 ? 1.409 -4.952 -4.457 1.00 93.56 84 PHE A C 1
ATOM 633 O O . PHE A 1 84 ? 0.545 -4.205 -4.912 1.00 93.56 84 PHE A O 1
ATOM 640 N N . TYR A 1 85 ? 1.502 -5.226 -3.164 1.00 95.12 85 TYR A N 1
ATOM 641 C CA . TYR A 1 85 ? 0.442 -4.934 -2.215 1.00 95.12 85 TYR A CA 1
ATOM 642 C C . TYR A 1 85 ? 0.959 -3.967 -1.164 1.00 95.12 85 TYR A C 1
ATOM 644 O O . TYR A 1 85 ? 1.940 -4.246 -0.471 1.00 95.12 85 TYR A O 1
ATOM 652 N N . LEU A 1 86 ? 0.293 -2.826 -1.038 1.00 95.19 86 LEU A N 1
ATOM 653 C CA . LEU A 1 86 ? 0.462 -1.931 0.094 1.00 95.19 86 LEU A CA 1
ATOM 654 C C . LEU A 1 86 ? -0.620 -2.262 1.114 1.00 95.19 86 LEU A C 1
ATOM 656 O O . LEU A 1 86 ? -1.806 -2.210 0.809 1.00 95.19 86 LEU A O 1
ATOM 660 N N . SER A 1 87 ? -0.205 -2.589 2.330 1.00 94.25 87 SER A N 1
ATOM 661 C CA . SER A 1 87 ? -1.114 -2.887 3.436 1.00 94.25 87 SER A CA 1
ATOM 662 C C . SER A 1 87 ? -1.147 -1.715 4.405 1.00 94.25 87 SER A C 1
ATOM 664 O O . SER A 1 87 ? -0.095 -1.148 4.718 1.00 94.25 87 SER A O 1
ATOM 666 N N . PHE A 1 88 ? -2.328 -1.378 4.909 1.00 93.56 88 PHE A N 1
ATOM 667 C CA . PHE A 1 88 ? -2.526 -0.371 5.945 1.00 93.56 88 PHE A CA 1
ATOM 668 C C . PHE A 1 88 ? -2.547 -1.003 7.337 1.00 93.56 88 PHE A C 1
ATOM 670 O O . PHE A 1 88 ? -2.712 -2.216 7.513 1.00 93.56 88 PHE A O 1
ATOM 677 N N . VAL A 1 89 ? -2.328 -0.169 8.351 1.00 92.44 89 VAL A N 1
ATOM 678 C CA . VAL A 1 89 ? -2.409 -0.585 9.751 1.00 92.44 89 VAL A CA 1
ATOM 679 C C . VAL A 1 89 ? -3.867 -0.854 10.120 1.00 92.44 89 VAL A C 1
ATOM 681 O O . VAL A 1 89 ? -4.668 0.074 10.192 1.00 92.44 89 VAL A O 1
ATOM 684 N N . ARG A 1 90 ? -4.187 -2.107 10.461 1.00 87.69 90 ARG A N 1
ATOM 685 C CA . ARG A 1 90 ? -5.496 -2.496 11.002 1.00 87.69 90 ARG A CA 1
ATOM 686 C C . ARG A 1 90 ? -5.503 -2.504 12.528 1.00 87.69 90 ARG A C 1
ATOM 688 O O . ARG A 1 90 ? -4.521 -2.901 13.166 1.00 87.69 90 ARG A O 1
ATOM 695 N N . PHE A 1 91 ? -6.632 -2.120 13.122 1.00 84.44 91 PHE A N 1
ATOM 696 C CA . PHE A 1 91 ? -6.868 -2.209 14.563 1.00 84.44 91 PHE A CA 1
ATOM 697 C C . PHE A 1 91 ? -8.069 -3.100 14.879 1.00 84.44 91 PHE A C 1
ATOM 699 O O . PHE A 1 91 ? -9.170 -2.871 14.393 1.00 84.44 91 PHE A O 1
ATOM 706 N N . GLU A 1 92 ? -7.882 -4.054 15.786 1.00 84.56 92 GLU A N 1
ATOM 707 C CA . GLU A 1 92 ? -8.947 -4.901 16.324 1.00 84.56 92 GLU A CA 1
ATOM 708 C C . GLU A 1 92 ? -8.977 -4.777 17.848 1.00 84.56 92 GLU A C 1
ATOM 710 O O . GLU A 1 92 ? -7.954 -4.911 18.522 1.00 84.56 92 GLU A O 1
ATOM 715 N N . ALA A 1 93 ? -10.148 -4.468 18.415 1.00 84.38 93 ALA A N 1
ATOM 716 C CA . ALA A 1 93 ? -10.324 -4.247 19.857 1.00 84.38 93 ALA A CA 1
ATOM 717 C C . ALA A 1 93 ? -9.288 -3.271 20.475 1.00 84.38 93 ALA A C 1
ATOM 719 O O . ALA A 1 93 ? -8.832 -3.451 21.607 1.00 84.38 93 ALA A O 1
ATOM 720 N N . GLY A 1 94 ? -8.896 -2.239 19.717 1.00 85.06 94 GLY A N 1
ATOM 721 C CA . GLY A 1 94 ? -7.907 -1.240 20.135 1.00 85.06 94 GLY A CA 1
ATOM 722 C C . GLY A 1 94 ? -6.450 -1.717 20.100 1.00 85.06 94 GLY A C 1
ATOM 723 O O . GLY A 1 94 ? -5.580 -1.042 20.648 1.00 85.06 94 GLY A O 1
ATOM 724 N N . ARG A 1 95 ? -6.159 -2.865 19.478 1.00 84.31 95 ARG A N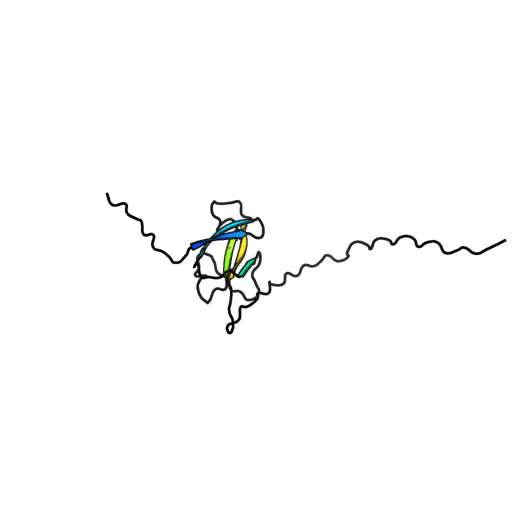 1
ATOM 725 C CA . ARG A 1 95 ? -4.801 -3.384 19.272 1.00 84.31 95 ARG A CA 1
ATOM 726 C C . ARG A 1 95 ? -4.467 -3.415 17.788 1.00 84.31 95 ARG A C 1
ATOM 728 O O . ARG A 1 95 ? -5.285 -3.851 16.987 1.00 84.31 95 ARG A O 1
ATOM 735 N N . ARG A 1 96 ? -3.255 -2.975 17.438 1.00 87.12 96 ARG A N 1
ATOM 736 C CA . ARG A 1 96 ? -2.717 -3.131 16.082 1.00 87.12 96 ARG A CA 1
ATOM 737 C C . ARG A 1 96 ? -2.580 -4.616 15.771 1.00 87.12 96 ARG A C 1
ATOM 739 O O . ARG A 1 96 ? -1.986 -5.345 16.568 1.00 87.12 96 ARG A O 1
ATOM 746 N N . VAL A 1 97 ? -3.116 -5.031 14.633 1.00 88.06 97 VAL A N 1
ATOM 747 C CA . VAL A 1 97 ? -2.974 -6.397 14.132 1.00 88.06 97 VAL A CA 1
ATOM 748 C C . VAL A 1 97 ? -1.609 -6.520 13.460 1.00 88.06 97 VAL A C 1
ATOM 750 O O . VAL A 1 97 ? -1.221 -5.655 12.673 1.00 88.06 97 VAL A O 1
ATOM 753 N N . ASP A 1 98 ? -0.862 -7.566 13.808 1.00 82.94 98 ASP A N 1
ATOM 754 C CA . ASP A 1 98 ? 0.352 -7.929 13.082 1.00 82.94 98 ASP A CA 1
ATOM 755 C C . ASP A 1 98 ? -0.032 -8.907 11.963 1.00 82.94 98 ASP A C 1
ATOM 757 O O . ASP A 1 98 ? -0.712 -9.895 12.250 1.00 82.94 98 ASP A O 1
ATOM 761 N N . PRO A 1 99 ? 0.304 -8.617 10.698 1.00 78.75 99 PRO A N 1
ATOM 762 C CA . PRO A 1 99 ? -0.081 -9.468 9.587 1.00 78.75 99 PRO A CA 1
ATOM 763 C C . PRO A 1 99 ? 0.780 -10.726 9.518 1.00 78.75 99 PRO A C 1
ATOM 765 O O . PRO A 1 99 ? 2.009 -10.660 9.537 1.00 78.75 99 PRO A O 1
ATOM 768 N N . GLU A 1 100 ? 0.131 -11.867 9.316 1.00 72.31 100 GLU A N 1
ATOM 769 C CA . GLU A 1 100 ? 0.806 -13.082 8.875 1.00 72.31 100 GLU A CA 1
ATOM 770 C C . GLU A 1 100 ? 0.840 -13.087 7.335 1.00 72.31 100 GLU A C 1
ATOM 772 O O . GLU A 1 100 ? -0.211 -12.954 6.696 1.00 72.31 100 GLU A O 1
ATOM 777 N N . PRO A 1 101 ? 2.024 -13.192 6.700 1.00 66.00 101 PRO A N 1
ATOM 778 C CA . PRO A 1 101 ? 2.085 -13.387 5.258 1.00 66.00 101 PRO A CA 1
ATOM 779 C C . PRO A 1 101 ? 1.394 -14.703 4.897 1.00 66.00 101 PRO A C 1
ATOM 781 O O . PRO A 1 101 ? 1.514 -15.685 5.635 1.00 66.00 101 PRO A O 1
ATOM 784 N N . GLU A 1 102 ? 0.683 -14.743 3.766 1.00 59.38 102 GLU A N 1
ATOM 785 C CA . GLU A 1 102 ? 0.158 -16.019 3.280 1.00 59.38 102 GLU A CA 1
ATOM 786 C C . GLU A 1 102 ? 1.329 -17.001 3.084 1.00 59.38 102 GLU A C 1
ATOM 788 O O . GLU A 1 102 ? 2.337 -16.637 2.468 1.00 59.38 102 GLU A O 1
ATOM 793 N N . PRO A 1 103 ? 1.259 -18.224 3.642 1.00 55.69 103 PRO A N 1
ATOM 794 C CA . PRO A 1 103 ? 2.375 -19.153 3.584 1.00 55.69 103 PRO A CA 1
ATOM 795 C C . PRO A 1 103 ? 2.587 -19.638 2.145 1.00 55.69 103 PRO A C 1
ATOM 797 O O . PRO A 1 103 ? 1.828 -20.461 1.633 1.00 55.69 103 PRO A O 1
ATOM 800 N N . GLU A 1 104 ? 3.658 -19.175 1.497 1.00 56.25 104 GLU A N 1
ATOM 801 C CA . GLU A 1 104 ? 4.173 -19.827 0.295 1.00 56.25 104 GLU A CA 1
ATOM 802 C C . GLU A 1 104 ? 4.894 -21.122 0.702 1.00 56.25 104 GLU A C 1
ATOM 804 O O . GLU A 1 104 ? 5.906 -21.123 1.406 1.00 56.25 104 GLU A O 1
ATOM 809 N N . HIS A 1 105 ? 4.351 -22.265 0.291 1.00 51.34 105 HIS A N 1
ATOM 810 C CA . HIS A 1 105 ? 5.024 -23.547 0.465 1.00 51.34 105 HIS A CA 1
ATOM 811 C C . HIS A 1 105 ? 6.061 -23.710 -0.650 1.00 51.34 105 HIS A C 1
ATOM 813 O O . HIS A 1 105 ? 5.719 -24.079 -1.772 1.00 51.34 105 HIS A O 1
ATOM 819 N N . VAL A 1 106 ? 7.336 -23.452 -0.351 1.00 60.78 106 VAL A N 1
ATOM 820 C CA . VAL A 1 106 ? 8.440 -23.860 -1.227 1.00 60.78 106 VAL A CA 1
ATOM 821 C C . VAL A 1 106 ? 8.791 -25.318 -0.943 1.00 60.78 106 VAL A C 1
ATOM 823 O O . VAL A 1 106 ? 9.242 -25.664 0.150 1.00 60.78 106 VAL A O 1
ATOM 826 N N . GLU A 1 107 ? 8.597 -26.196 -1.929 1.00 55.59 107 GLU A N 1
ATOM 827 C CA . GLU A 1 107 ? 9.257 -27.498 -1.896 1.00 55.59 107 GLU A CA 1
ATOM 828 C C . GLU A 1 107 ? 10.755 -27.260 -2.099 1.00 55.59 107 GLU A C 1
ATOM 830 O O . GLU A 1 107 ? 11.232 -27.029 -3.211 1.00 55.59 107 GLU A O 1
ATOM 835 N N . LEU A 1 108 ? 11.510 -27.288 -0.999 1.00 59.38 108 LEU A N 1
ATOM 836 C CA . LEU A 1 108 ? 12.946 -27.528 -1.061 1.00 59.38 108 LEU A CA 1
ATOM 837 C C . LEU A 1 108 ? 13.114 -28.860 -1.795 1.00 59.38 108 LEU A C 1
ATOM 839 O O . LEU A 1 108 ? 12.710 -29.895 -1.264 1.00 59.38 108 LEU A O 1
ATOM 843 N N . ALA A 1 109 ? 13.649 -28.827 -3.019 1.00 60.09 109 ALA A N 1
ATOM 844 C CA . ALA A 1 109 ? 13.961 -30.042 -3.757 1.00 60.09 109 ALA A CA 1
ATOM 845 C C . ALA A 1 109 ? 14.728 -30.993 -2.824 1.00 60.09 109 ALA A C 1
ATOM 847 O O . ALA A 1 109 ? 15.728 -30.604 -2.216 1.00 60.09 109 ALA A O 1
ATOM 848 N N . GLY A 1 110 ? 14.183 -32.198 -2.644 1.00 60.69 110 GLY A N 1
ATOM 849 C CA . GLY A 1 110 ? 14.759 -33.220 -1.784 1.00 60.69 110 GLY A CA 1
ATOM 850 C C . GLY A 1 110 ? 16.221 -33.514 -2.129 1.00 60.69 110 GLY A C 1
ATOM 851 O O . GLY A 1 110 ? 16.648 -33.351 -3.270 1.00 60.69 110 GLY A O 1
ATOM 852 N N . GLU A 1 111 ? 16.940 -33.964 -1.098 1.00 61.81 111 GLU A N 1
ATOM 853 C CA . GLU A 1 111 ? 18.383 -34.226 -1.036 1.00 61.81 111 GLU A CA 1
ATOM 854 C C . GLU A 1 111 ? 19.267 -32.973 -1.136 1.00 61.81 111 GLU A C 1
ATOM 856 O O . GLU A 1 111 ? 19.704 -32.529 -2.196 1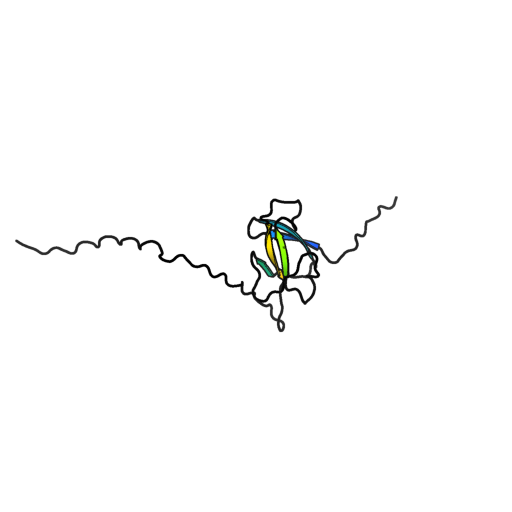.00 61.81 111 GLU A O 1
ATOM 861 N N . GLY A 1 112 ? 19.601 -32.436 0.046 1.00 63.69 112 GLY A N 1
ATOM 862 C CA . GLY A 1 112 ? 20.764 -31.567 0.198 1.00 63.69 112 GLY A CA 1
ATOM 863 C C . GLY A 1 112 ? 22.032 -32.242 -0.352 1.00 63.69 112 GLY A C 1
ATOM 864 O O . GLY A 1 112 ? 22.071 -33.469 -0.480 1.00 63.69 112 GLY A O 1
ATOM 865 N N . PRO A 1 113 ? 23.074 -31.461 -0.687 1.00 71.06 113 PRO A N 1
ATOM 866 C CA . PRO A 1 113 ? 24.311 -32.004 -1.237 1.00 71.06 113 PRO A CA 1
ATOM 867 C C . PRO A 1 113 ? 24.845 -33.144 -0.355 1.00 71.06 113 PRO A C 1
ATOM 869 O O . PRO A 1 113 ? 24.660 -33.096 0.868 1.00 71.06 113 PRO A O 1
ATOM 872 N N . PRO A 1 114 ? 25.503 -34.163 -0.946 1.00 72.56 114 PRO A N 1
ATOM 873 C CA . PRO A 1 114 ? 26.109 -35.232 -0.166 1.00 72.56 114 PRO A CA 1
ATOM 874 C C . PRO A 1 114 ? 26.965 -34.614 0.938 1.00 72.56 114 PRO A C 1
ATOM 876 O O . PRO A 1 114 ? 27.719 -33.667 0.694 1.00 72.56 114 PRO A O 1
ATOM 879 N N . SER A 1 115 ? 26.792 -35.116 2.165 1.00 74.50 115 SER A N 1
ATOM 880 C CA . SER A 1 115 ? 27.589 -34.657 3.302 1.00 74.50 115 SER A CA 1
ATOM 881 C C . SER A 1 115 ? 29.071 -34.740 2.931 1.00 74.50 115 SER A C 1
ATOM 883 O O . SER A 1 115 ? 29.469 -35.740 2.330 1.00 74.50 115 SER A O 1
ATOM 885 N N . PRO A 1 116 ? 29.886 -33.719 3.253 1.00 78.38 116 PRO A N 1
ATOM 886 C CA . PRO A 1 116 ? 31.312 -33.786 2.982 1.00 78.38 116 PRO A CA 1
ATOM 887 C C . PRO A 1 116 ? 31.889 -35.039 3.646 1.00 78.38 116 PRO A C 1
ATOM 889 O O . PRO A 1 116 ? 31.609 -35.303 4.819 1.00 78.38 116 PRO A O 1
ATOM 892 N N . GLU A 1 117 ? 32.672 -35.811 2.890 1.00 75.38 117 GLU A N 1
ATOM 893 C CA . GLU A 1 117 ? 33.446 -36.917 3.447 1.00 75.38 117 GLU A CA 1
ATOM 894 C C . GLU A 1 117 ? 34.325 -36.364 4.571 1.00 75.38 117 GLU A C 1
ATOM 896 O O . GLU A 1 117 ? 35.114 -35.432 4.380 1.00 75.38 117 GLU A O 1
ATOM 901 N N . GLY A 1 118 ? 34.113 -36.891 5.779 1.00 76.44 118 GLY A N 1
ATOM 902 C CA . GLY A 1 118 ? 34.926 -36.535 6.930 1.00 76.44 118 GLY A CA 1
ATOM 903 C C . GLY A 1 118 ? 36.385 -36.929 6.680 1.00 76.44 118 GLY A C 1
ATOM 904 O O . GLY A 1 118 ? 36.636 -37.907 5.978 1.00 76.44 118 GLY A O 1
ATOM 905 N N . PRO A 1 119 ? 37.358 -36.196 7.242 1.00 74.31 119 PRO A N 1
ATOM 906 C CA . PRO A 1 119 ? 38.760 -36.570 7.118 1.00 74.31 119 PRO A CA 1
ATOM 907 C C . PRO A 1 119 ? 38.991 -37.979 7.678 1.00 74.31 119 PRO A C 1
ATOM 909 O O . PRO A 1 119 ? 38.462 -38.311 8.743 1.00 74.31 119 PRO A O 1
ATOM 912 N N . ASP A 1 120 ? 39.808 -38.780 6.987 1.00 73.00 120 ASP A N 1
ATOM 913 C CA . ASP A 1 120 ? 40.293 -40.060 7.499 1.00 73.00 120 ASP A CA 1
ATOM 914 C C . ASP A 1 120 ? 40.869 -39.862 8.905 1.00 73.00 120 ASP A C 1
ATOM 916 O O . ASP A 1 120 ? 41.803 -39.081 9.124 1.00 73.00 120 ASP A O 1
ATOM 920 N N . GLY A 1 121 ? 40.265 -40.541 9.882 1.00 67.75 121 GLY A N 1
ATOM 921 C CA . GLY A 1 121 ? 40.697 -40.468 11.271 1.00 67.75 121 GLY A CA 1
ATOM 922 C C . GLY A 1 121 ? 42.165 -40.893 11.405 1.00 67.75 121 GLY A C 1
ATOM 923 O O . GLY A 1 121 ? 42.618 -41.781 10.679 1.00 67.75 121 GLY A O 1
ATOM 924 N N . PRO A 1 122 ? 42.937 -40.297 12.331 1.00 66.00 122 PRO A N 1
ATOM 925 C CA . PRO A 1 122 ? 44.332 -40.670 12.526 1.00 66.00 122 PRO A CA 1
ATOM 926 C C . PRO A 1 122 ? 44.438 -42.165 12.852 1.00 66.00 122 PRO A C 1
ATOM 928 O O . PRO A 1 122 ? 43.814 -42.652 13.797 1.00 66.00 122 PRO A O 1
ATOM 931 N N . GLY A 1 123 ? 45.231 -42.885 12.052 1.00 58.66 123 GLY A N 1
ATOM 932 C CA . GLY A 1 123 ? 45.493 -44.309 12.234 1.00 58.66 123 GLY A CA 1
ATOM 933 C C . GLY A 1 123 ? 45.975 -44.596 13.656 1.00 58.66 123 GLY A C 1
ATOM 934 O O . GLY A 1 123 ? 46.999 -44.072 14.095 1.00 58.66 123 GLY A O 1
ATOM 935 N N . GLY A 1 124 ? 45.208 -45.410 14.385 1.00 57.81 124 GLY A N 1
ATOM 936 C CA . GLY A 1 124 ? 45.564 -45.856 15.729 1.00 57.81 124 GLY A CA 1
ATOM 937 C C . GLY A 1 124 ? 46.888 -46.639 15.752 1.00 57.81 124 GLY A C 1
ATOM 938 O O . GLY A 1 124 ? 47.334 -47.144 14.719 1.00 57.81 124 GLY A O 1
ATOM 939 N N . PRO A 1 125 ? 47.540 -46.757 16.922 1.00 60.38 125 PRO A N 1
ATOM 940 C CA . PRO A 1 125 ? 48.884 -47.314 17.030 1.00 60.38 125 PRO A CA 1
ATOM 941 C C . PRO A 1 125 ? 48.900 -48.810 16.687 1.00 60.38 125 PRO A C 1
ATOM 943 O O . PRO A 1 125 ? 48.413 -49.651 17.445 1.00 60.38 125 PRO A O 1
ATOM 946 N N . GLY A 1 126 ? 49.490 -49.139 15.536 1.00 51.94 126 GLY A N 1
ATOM 947 C CA . GLY A 1 126 ? 49.790 -50.507 15.127 1.00 51.94 126 GLY A CA 1
ATOM 948 C C . GLY A 1 126 ? 50.766 -51.171 16.100 1.00 51.94 126 GLY A C 1
ATOM 949 O O . GLY A 1 126 ? 51.824 -50.633 16.420 1.00 51.94 126 GLY A O 1
ATOM 950 N N . SER A 1 127 ? 50.360 -52.332 16.599 1.00 51.72 127 SER A N 1
ATOM 951 C CA . SER A 1 127 ? 51.024 -53.121 17.631 1.00 51.72 127 SER A CA 1
ATOM 952 C C . SER A 1 127 ? 52.326 -53.787 17.160 1.00 51.72 127 SER A C 1
ATOM 954 O O . SER A 1 127 ? 52.496 -54.126 15.993 1.00 51.72 127 SER A O 1
ATOM 956 N N . PHE A 1 128 ? 53.218 -54.021 18.123 1.00 53.94 128 PHE A N 1
ATOM 957 C CA . PHE A 1 128 ? 54.510 -54.701 18.010 1.00 53.94 128 PHE A CA 1
ATOM 958 C C . PHE A 1 128 ? 54.439 -56.122 17.411 1.00 53.94 128 PHE A C 1
ATOM 960 O O . PHE A 1 128 ? 53.635 -56.948 17.847 1.00 53.94 128 PHE A O 1
ATOM 967 N N . ARG A 1 129 ? 55.368 -56.428 16.495 1.00 49.47 129 ARG A N 1
ATOM 968 C CA . ARG A 1 129 ? 55.916 -57.762 16.156 1.00 49.47 129 ARG A CA 1
ATOM 969 C C . ARG A 1 129 ? 57.072 -57.531 15.175 1.00 49.47 129 ARG A C 1
ATOM 971 O O . ARG A 1 129 ? 56.876 -56.787 14.228 1.00 49.47 129 ARG A O 1
ATOM 978 N N . GLY A 1 130 ? 58.271 -58.079 15.287 1.00 44.75 130 GLY A N 1
ATOM 979 C CA . GLY A 1 130 ? 58.948 -59.007 16.186 1.00 44.75 130 GLY A CA 1
ATOM 980 C C . GLY A 1 130 ? 60.362 -59.159 15.621 1.00 44.75 130 GLY A C 1
ATOM 981 O O . GLY A 1 130 ? 60.496 -59.002 14.385 1.00 44.75 130 GLY A O 1
#

Sequence (130 aa):
MPVARLLLPVTDRVPVTYHCPRCGAVAELQRDPYLADQSVTPYPLAGWHYVGTDEDYESDDADGVVLACGVDTRDDADGCGEPFYLSFVRFEAGRRVDPEPEPEHVELAGEGPPSPEGPDGPGGPGSFRG